Protein 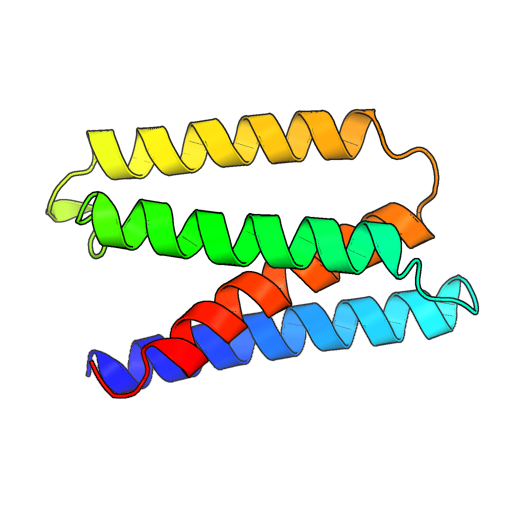AF-A0AAV3SQT5-F1 (afdb_monomer_lite)

Structure (mmCIF, N/CA/C/O backbone):
data_AF-A0AAV3SQT5-F1
#
_entry.id   AF-A0AAV3SQT5-F1
#
loop_
_atom_site.group_PDB
_atom_site.id
_atom_site.type_symbol
_atom_site.label_atom_id
_atom_site.label_alt_id
_atom_site.label_comp_id
_atom_site.label_asym_id
_atom_site.label_entity_id
_atom_site.label_seq_id
_atom_site.pdbx_PDB_ins_code
_atom_site.Cartn_x
_atom_site.Cartn_y
_atom_site.Cartn_z
_atom_site.occupancy
_atom_site.B_iso_or_equiv
_atom_site.auth_seq_id
_atom_site.auth_comp_id
_atom_site.auth_asym_id
_atom_site.auth_atom_id
_atom_site.pdbx_PDB_model_num
ATOM 1 N N . MET A 1 1 ? 22.859 -8.867 -5.652 1.00 47.56 1 MET A N 1
ATOM 2 C CA . MET A 1 1 ? 22.404 -7.619 -4.983 1.00 47.56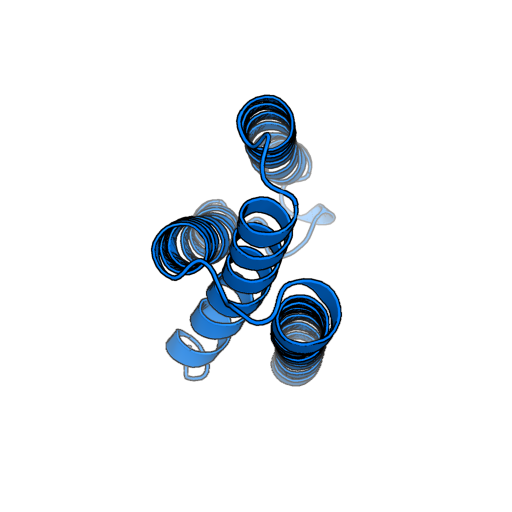 1 MET A CA 1
ATOM 3 C C . MET A 1 1 ? 20.924 -7.316 -5.189 1.00 47.56 1 MET A C 1
ATOM 5 O O . MET A 1 1 ? 20.259 -7.054 -4.199 1.00 47.56 1 MET A O 1
ATOM 9 N N . ALA A 1 2 ? 20.382 -7.363 -6.416 1.00 59.06 2 ALA A N 1
ATOM 10 C CA . ALA A 1 2 ? 18.969 -7.035 -6.659 1.00 59.06 2 ALA A CA 1
ATOM 11 C C . ALA A 1 2 ? 17.989 -7.877 -5.814 1.00 59.06 2 ALA A C 1
ATOM 13 O O . ALA A 1 2 ? 17.094 -7.306 -5.203 1.00 59.06 2 ALA A O 1
ATOM 14 N N . ASN A 1 3 ? 18.211 -9.191 -5.687 1.00 64.75 3 ASN A N 1
ATOM 15 C CA . ASN A 1 3 ? 17.346 -10.064 -4.879 1.00 64.75 3 ASN A CA 1
ATOM 16 C C . ASN A 1 3 ? 17.433 -9.793 -3.371 1.00 64.75 3 ASN A C 1
ATOM 18 O O . ASN A 1 3 ? 16.408 -9.805 -2.703 1.00 64.75 3 ASN A O 1
ATOM 22 N N . ALA A 1 4 ? 18.615 -9.459 -2.842 1.00 61.22 4 ALA A N 1
ATOM 23 C CA . ALA A 1 4 ? 18.771 -9.112 -1.427 1.00 61.22 4 ALA A CA 1
ATOM 24 C C . ALA A 1 4 ? 18.034 -7.807 -1.074 1.00 61.22 4 ALA A C 1
ATOM 26 O O . ALA A 1 4 ? 17.322 -7.748 -0.080 1.00 61.22 4 ALA A O 1
ATOM 27 N N . VAL A 1 5 ? 18.125 -6.779 -1.927 1.00 66.38 5 VAL A N 1
ATOM 28 C CA . VAL A 1 5 ? 17.407 -5.506 -1.725 1.00 66.38 5 VAL A CA 1
ATOM 29 C C . VAL A 1 5 ? 15.889 -5.691 -1.849 1.00 66.38 5 VAL A C 1
ATOM 31 O O . VAL A 1 5 ? 15.134 -5.096 -1.083 1.00 66.38 5 VAL A O 1
ATOM 34 N N . ARG A 1 6 ? 15.430 -6.547 -2.774 1.00 67.44 6 ARG A N 1
ATOM 35 C CA . ARG A 1 6 ? 14.011 -6.926 -2.894 1.00 67.44 6 ARG A CA 1
ATOM 36 C C . ARG A 1 6 ? 13.512 -7.659 -1.648 1.00 67.44 6 ARG A C 1
ATOM 38 O O . ARG A 1 6 ? 12.449 -7.317 -1.145 1.00 67.44 6 ARG A O 1
ATOM 45 N N . ALA A 1 7 ? 14.296 -8.604 -1.129 1.00 71.31 7 ALA A N 1
ATOM 46 C CA . ALA A 1 7 ? 13.966 -9.359 0.076 1.00 71.31 7 ALA A CA 1
ATOM 47 C C . ALA A 1 7 ? 13.880 -8.460 1.319 1.00 71.31 7 ALA A C 1
ATOM 49 O O . ALA A 1 7 ? 12.922 -8.562 2.078 1.00 71.31 7 ALA A O 1
ATOM 50 N N . VAL A 1 8 ? 14.821 -7.523 1.486 1.00 75.19 8 VAL A N 1
ATOM 51 C CA . VAL A 1 8 ? 14.769 -6.526 2.569 1.00 75.19 8 VAL A CA 1
ATOM 52 C C . VAL A 1 8 ? 13.537 -5.631 2.426 1.00 75.19 8 VAL A C 1
ATOM 54 O O . VAL A 1 8 ? 12.822 -5.423 3.400 1.00 75.19 8 VAL A O 1
ATOM 57 N N . GLY A 1 9 ? 13.237 -5.152 1.213 1.00 70.75 9 GLY A N 1
ATOM 58 C CA . GLY A 1 9 ? 12.041 -4.346 0.956 1.00 70.75 9 GLY A CA 1
ATOM 59 C C . GLY A 1 9 ? 10.736 -5.085 1.271 1.00 70.75 9 GLY A C 1
ATOM 60 O O . GLY A 1 9 ? 9.867 -4.522 1.928 1.00 70.75 9 GLY A O 1
ATOM 61 N N . ALA A 1 10 ? 10.624 -6.354 0.863 1.00 73.19 10 ALA A N 1
ATOM 62 C CA . ALA A 1 10 ? 9.492 -7.216 1.210 1.00 73.19 10 ALA A CA 1
ATOM 63 C C . ALA A 1 10 ? 9.373 -7.412 2.727 1.00 73.19 10 ALA A C 1
ATOM 65 O O . ALA A 1 10 ? 8.280 -7.326 3.277 1.00 73.19 10 ALA A O 1
ATOM 66 N N . GLY A 1 11 ? 10.502 -7.643 3.403 1.00 71.94 11 GLY A N 1
ATOM 67 C CA . GLY A 1 11 ? 10.554 -7.814 4.851 1.00 71.94 11 GLY A CA 1
ATOM 68 C C . GLY A 1 11 ? 10.058 -6.581 5.604 1.00 71.94 11 GLY A C 1
ATOM 69 O O . GLY A 1 11 ? 9.228 -6.714 6.496 1.00 71.94 11 GLY A O 1
ATOM 70 N N . VAL A 1 12 ? 10.501 -5.382 5.211 1.00 77.44 12 VAL A N 1
ATOM 71 C CA . VAL A 1 12 ? 10.060 -4.115 5.824 1.00 77.44 12 VAL A CA 1
ATOM 72 C C . VAL A 1 12 ? 8.553 -3.912 5.663 1.00 77.44 12 VAL A C 1
ATOM 74 O O . VAL A 1 12 ? 7.879 -3.529 6.614 1.00 77.44 12 VAL A O 1
ATOM 77 N N . GLU A 1 13 ? 8.004 -4.202 4.487 1.00 78.69 13 GLU A N 1
ATOM 78 C CA . GLU A 1 13 ? 6.566 -4.069 4.240 1.00 78.69 13 GLU A CA 1
ATOM 79 C C . GLU A 1 13 ? 5.740 -5.127 4.975 1.00 78.69 13 GLU A C 1
ATOM 81 O O . GLU A 1 13 ? 4.689 -4.801 5.523 1.00 78.69 13 GLU A O 1
ATOM 86 N N . CYS A 1 14 ? 6.225 -6.369 5.063 1.00 75.12 14 CYS A N 1
ATOM 87 C CA . CYS A 1 14 ? 5.608 -7.398 5.898 1.00 75.12 14 CYS A CA 1
ATOM 88 C C . CYS A 1 14 ? 5.588 -6.978 7.369 1.00 75.12 14 CYS A C 1
ATOM 90 O O . CYS A 1 14 ? 4.544 -7.054 8.009 1.00 75.12 14 CYS A O 1
ATOM 92 N N . LEU A 1 15 ? 6.718 -6.505 7.904 1.00 76.88 15 LEU A N 1
ATOM 93 C CA . LEU A 1 15 ? 6.817 -6.057 9.293 1.00 76.88 15 LEU A CA 1
ATOM 94 C C . LEU A 1 15 ? 5.915 -4.848 9.562 1.00 76.88 15 LEU A C 1
ATOM 96 O O . LEU A 1 15 ? 5.228 -4.823 10.580 1.00 76.88 15 LEU A O 1
ATOM 100 N N . GLY A 1 16 ? 5.859 -3.887 8.635 1.00 76.75 16 GLY A N 1
ATOM 101 C CA . GLY A 1 16 ? 4.944 -2.748 8.718 1.00 76.75 16 GLY A CA 1
ATOM 102 C C . GLY A 1 16 ? 3.475 -3.178 8.707 1.00 76.75 16 GLY A C 1
ATOM 103 O O . GLY A 1 16 ? 2.697 -2.740 9.551 1.00 76.75 16 GLY A O 1
ATOM 104 N N . GLY A 1 17 ? 3.102 -4.089 7.804 1.00 72.81 17 GLY A N 1
ATOM 105 C CA . GLY A 1 17 ? 1.743 -4.623 7.713 1.00 72.81 17 GLY A CA 1
ATOM 106 C C . GLY A 1 17 ? 1.321 -5.420 8.948 1.00 72.81 17 GLY A C 1
ATOM 107 O O . GLY A 1 17 ? 0.251 -5.185 9.504 1.00 72.81 17 GLY A O 1
ATOM 108 N N . ILE A 1 18 ? 2.184 -6.318 9.429 1.00 80.06 18 ILE A N 1
ATOM 109 C CA . ILE A 1 18 ? 1.952 -7.107 10.649 1.00 80.06 18 ILE A CA 1
ATOM 110 C C . ILE A 1 18 ? 1.872 -6.194 11.876 1.00 80.06 18 ILE A C 1
ATOM 112 O O . ILE A 1 18 ? 0.983 -6.369 12.707 1.00 80.06 18 ILE A O 1
ATOM 116 N N . GLY A 1 19 ? 2.754 -5.197 11.978 1.00 78.12 19 GLY A N 1
ATOM 117 C CA . GLY A 1 19 ? 2.733 -4.217 13.063 1.00 78.12 19 GLY A CA 1
ATOM 118 C C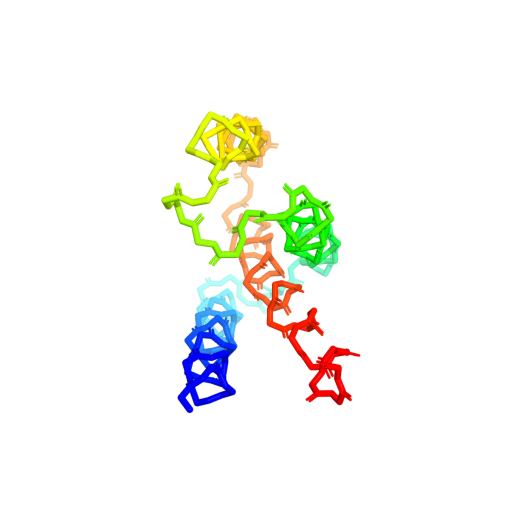 . GLY A 1 19 ? 1.419 -3.438 13.116 1.00 78.12 19 GLY A C 1
ATOM 119 O O . GLY A 1 19 ? 0.844 -3.280 14.189 1.00 78.12 19 GLY A O 1
ATOM 120 N N . LEU A 1 20 ? 0.890 -3.021 11.963 1.00 72.88 20 LEU A N 1
ATOM 121 C CA . LEU A 1 20 ? -0.403 -2.336 11.879 1.00 72.88 20 LEU A CA 1
ATOM 122 C C . LEU A 1 20 ? -1.586 -3.252 12.224 1.00 72.88 20 LEU A C 1
ATOM 124 O O . LEU A 1 20 ? -2.519 -2.801 12.885 1.00 72.88 20 LEU A O 1
ATOM 128 N N . LEU A 1 21 ? -1.543 -4.533 11.842 1.00 74.25 21 LEU A N 1
ATOM 129 C CA . LEU A 1 21 ? -2.544 -5.522 12.262 1.00 74.25 21 LEU A CA 1
ATOM 130 C C . LEU A 1 21 ? -2.525 -5.745 13.777 1.00 74.25 21 LEU A C 1
ATOM 132 O O . LEU A 1 21 ? -3.582 -5.780 14.408 1.00 74.25 21 LEU A O 1
ATOM 136 N N . ALA A 1 22 ? -1.332 -5.876 14.359 1.00 76.75 22 ALA A N 1
ATOM 137 C CA . ALA A 1 22 ? -1.154 -6.020 15.799 1.00 76.75 22 ALA A CA 1
ATOM 138 C C . ALA A 1 22 ? -1.652 -4.774 16.544 1.00 76.75 22 ALA A C 1
ATOM 140 O O . ALA A 1 22 ? -2.377 -4.901 17.527 1.00 76.75 22 ALA A O 1
ATOM 141 N N . LEU A 1 23 ? -1.339 -3.579 16.033 1.00 73.12 23 LEU A N 1
ATOM 142 C CA . LEU A 1 23 ? -1.817 -2.314 16.586 1.00 73.12 23 LEU A CA 1
ATOM 143 C C . LEU A 1 23 ? -3.342 -2.185 16.486 1.00 73.12 23 LEU A C 1
ATOM 145 O O . LEU A 1 23 ? -3.976 -1.808 17.462 1.00 73.12 23 LEU A O 1
ATOM 149 N N . SER A 1 24 ? -3.940 -2.538 15.344 1.00 72.94 24 SER A N 1
ATOM 150 C CA . SER A 1 24 ? -5.399 -2.529 15.162 1.00 72.94 24 SER A CA 1
ATOM 151 C C . SER A 1 24 ? -6.084 -3.487 16.138 1.00 72.94 24 SER A C 1
ATOM 153 O O . SER A 1 24 ? -7.047 -3.110 16.791 1.00 72.94 24 SER A O 1
ATOM 155 N N . ARG A 1 25 ? -5.552 -4.702 16.329 1.00 74.38 25 ARG A N 1
ATOM 156 C CA . ARG A 1 25 ? -6.070 -5.634 17.346 1.00 74.38 25 ARG A CA 1
ATOM 157 C C . ARG A 1 25 ? -5.918 -5.102 18.770 1.00 74.38 25 ARG A C 1
ATOM 159 O O . ARG A 1 25 ? -6.823 -5.299 19.571 1.00 74.38 25 ARG A O 1
ATOM 166 N N . ALA A 1 26 ? -4.790 -4.470 19.086 1.00 79.50 26 ALA A N 1
ATOM 167 C CA . ALA A 1 26 ? -4.501 -3.977 20.429 1.00 79.50 26 ALA A CA 1
ATOM 168 C C . ALA A 1 26 ? -5.322 -2.734 20.802 1.00 79.50 26 ALA A C 1
ATOM 170 O O . ALA A 1 26 ? -5.710 -2.593 21.957 1.00 79.50 26 ALA A O 1
ATOM 171 N N . VAL A 1 27 ? -5.569 -1.839 19.842 1.00 81.00 27 VAL A N 1
ATOM 172 C CA . VAL A 1 27 ? -6.247 -0.553 20.071 1.00 81.00 27 VAL A CA 1
ATOM 173 C C . VAL A 1 27 ? -7.751 -0.643 19.808 1.00 81.00 27 VAL A C 1
ATOM 175 O O . VAL A 1 27 ? -8.522 -0.057 20.559 1.00 81.00 27 VAL A O 1
ATOM 178 N N . ASP A 1 28 ? -8.173 -1.395 18.788 1.00 75.38 28 ASP A N 1
ATOM 179 C CA . ASP A 1 28 ? -9.570 -1.415 18.321 1.00 75.38 28 ASP A CA 1
ATOM 180 C C . ASP A 1 28 ? -10.304 -2.727 18.608 1.00 75.38 28 ASP A C 1
ATOM 182 O O . ASP A 1 28 ? -11.498 -2.835 18.350 1.00 75.38 28 ASP A O 1
ATOM 186 N N . GLY A 1 29 ? -9.603 -3.762 19.080 1.00 75.69 29 GLY A N 1
ATOM 187 C CA . GLY A 1 29 ? -10.175 -5.086 19.353 1.00 75.69 29 GLY A CA 1
ATOM 188 C C . GLY A 1 29 ? -10.503 -5.921 18.107 1.00 75.69 29 GLY A C 1
ATOM 189 O O . GLY A 1 29 ? -10.615 -7.144 18.198 1.00 75.69 29 GLY A O 1
ATOM 190 N N . GLU A 1 30 ? -10.580 -5.313 16.923 1.00 74.94 30 GLU A N 1
ATOM 191 C CA . GLU A 1 30 ? -10.901 -5.986 15.665 1.00 74.94 30 GLU A CA 1
ATOM 192 C C . GLU A 1 30 ? -10.077 -5.463 14.478 1.00 74.94 30 GLU A C 1
ATOM 194 O O . GLU A 1 30 ? -9.437 -4.417 14.535 1.00 74.94 30 GLU A O 1
ATOM 199 N N . VAL A 1 31 ? -10.066 -6.232 13.384 1.00 75.19 31 VAL A N 1
ATOM 200 C CA . VAL A 1 31 ? -9.448 -5.835 12.109 1.00 75.19 31 VAL A CA 1
ATOM 201 C C . VAL A 1 31 ? -10.546 -5.774 11.061 1.00 75.19 31 VAL A C 1
ATOM 203 O O . VAL A 1 31 ? -11.206 -6.779 10.789 1.00 75.19 31 VAL A O 1
ATOM 206 N N . ARG A 1 32 ? -10.717 -4.614 10.426 1.00 81.50 32 ARG A N 1
ATOM 207 C CA . ARG A 1 32 ? -11.687 -4.427 9.341 1.00 81.50 32 ARG A CA 1
ATOM 208 C C . ARG A 1 32 ? -11.214 -5.147 8.075 1.00 81.50 32 ARG A C 1
ATOM 210 O O . ARG A 1 32 ? -10.473 -4.593 7.264 1.00 81.50 32 ARG A O 1
ATOM 217 N N . ALA A 1 33 ? -11.658 -6.392 7.899 1.00 78.38 33 ALA A N 1
ATOM 218 C CA . ALA A 1 33 ? -11.226 -7.268 6.806 1.00 78.38 33 ALA A CA 1
ATOM 219 C C . ALA A 1 33 ? -11.466 -6.676 5.403 1.00 78.38 33 ALA A C 1
ATOM 221 O O . ALA A 1 33 ? -10.633 -6.852 4.517 1.00 78.38 33 ALA A O 1
ATOM 222 N N . GLY A 1 34 ? -12.562 -5.933 5.206 1.00 81.94 34 GLY A N 1
ATOM 223 C CA . GLY A 1 34 ? -12.843 -5.255 3.935 1.00 81.94 34 GLY A CA 1
ATOM 224 C C . GLY A 1 34 ? -11.794 -4.194 3.593 1.00 81.94 34 GLY A C 1
ATOM 225 O O . GLY A 1 34 ? -11.203 -4.2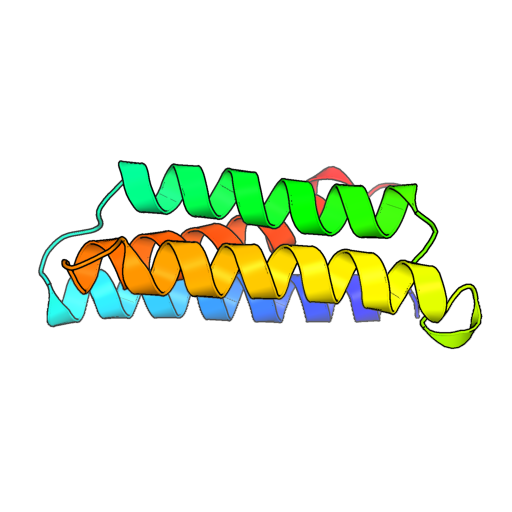34 2.516 1.00 81.94 34 GLY A O 1
ATOM 226 N N . ALA A 1 35 ? -11.494 -3.297 4.536 1.00 83.62 35 ALA A N 1
ATOM 227 C CA . ALA A 1 35 ? -10.469 -2.269 4.356 1.00 83.62 35 ALA A CA 1
ATOM 228 C C . ALA A 1 35 ? -9.079 -2.888 4.135 1.00 83.62 35 ALA A C 1
ATOM 230 O O . ALA A 1 35 ? -8.342 -2.459 3.248 1.00 83.62 35 ALA A O 1
ATOM 231 N N . LEU A 1 36 ? -8.761 -3.960 4.871 1.00 82.69 36 LEU A N 1
ATOM 232 C CA . LEU A 1 36 ? -7.543 -4.749 4.688 1.00 82.69 36 LEU A CA 1
ATOM 233 C C . LEU A 1 36 ? -7.421 -5.322 3.269 1.00 82.69 36 LEU A C 1
ATOM 235 O O . LEU A 1 36 ? -6.373 -5.185 2.641 1.00 82.69 36 LEU A O 1
ATOM 239 N N . ALA A 1 37 ? -8.482 -5.941 2.749 1.00 82.62 37 ALA A N 1
ATOM 240 C CA . ALA A 1 37 ? -8.486 -6.531 1.412 1.00 82.62 37 ALA A CA 1
ATOM 241 C C . ALA A 1 37 ? -8.317 -5.471 0.311 1.00 82.62 37 ALA A C 1
ATOM 243 O O . ALA A 1 37 ? -7.526 -5.661 -0.616 1.00 82.62 37 ALA A O 1
ATOM 244 N N . VAL A 1 38 ? -9.003 -4.330 0.436 1.00 89.25 38 VAL A N 1
ATOM 245 C CA . VAL A 1 38 ? -8.869 -3.201 -0.501 1.00 89.25 38 VAL A CA 1
ATOM 246 C C . VAL A 1 38 ? -7.454 -2.623 -0.455 1.00 89.25 38 VAL A C 1
ATOM 248 O O . VAL A 1 38 ? -6.846 -2.390 -1.503 1.00 89.25 38 VAL A O 1
ATOM 251 N N . GLY A 1 39 ? -6.891 -2.455 0.745 1.00 88.25 39 GLY A N 1
ATOM 252 C CA . GLY A 1 39 ? -5.496 -2.066 0.931 1.00 88.25 39 GLY A CA 1
ATOM 253 C C . GLY A 1 39 ? -4.548 -3.032 0.225 1.00 88.25 39 GLY A C 1
ATOM 254 O O . GLY A 1 39 ? -3.713 -2.605 -0.570 1.00 88.25 39 GLY A O 1
ATOM 255 N N . PHE A 1 40 ? -4.725 -4.339 0.436 1.00 88.62 40 PHE A N 1
ATOM 256 C CA . PHE A 1 40 ? -3.914 -5.384 -0.193 1.00 88.62 40 PHE A CA 1
ATOM 257 C C . PHE A 1 40 ? -3.943 -5.316 -1.718 1.00 88.62 40 PHE A C 1
ATOM 259 O O . PHE A 1 40 ? -2.888 -5.252 -2.353 1.00 88.62 40 PHE A O 1
ATOM 266 N N . ALA A 1 41 ? -5.133 -5.259 -2.317 1.00 89.06 41 ALA A N 1
ATOM 267 C CA . ALA A 1 41 ? -5.265 -5.122 -3.764 1.00 89.06 41 ALA A CA 1
ATOM 268 C C . ALA A 1 41 ? -4.556 -3.853 -4.274 1.00 89.06 41 ALA A C 1
ATOM 270 O O . ALA A 1 41 ? -3.790 -3.904 -5.237 1.00 89.06 41 ALA A O 1
ATOM 271 N N . THR A 1 42 ? -4.734 -2.729 -3.576 1.00 91.12 42 THR A N 1
ATOM 272 C CA . THR A 1 42 ? -4.122 -1.437 -3.928 1.00 91.12 42 THR A CA 1
ATOM 273 C C . THR A 1 42 ? -2.592 -1.491 -3.873 1.00 91.12 42 THR A C 1
ATOM 275 O O . THR A 1 42 ? -1.916 -1.036 -4.802 1.00 91.12 42 THR A O 1
ATOM 278 N N . GLY A 1 43 ? -2.032 -2.084 -2.815 1.00 87.94 43 GLY A N 1
ATOM 279 C CA . GLY A 1 43 ? -0.590 -2.257 -2.634 1.00 87.94 43 GLY A CA 1
ATOM 280 C C . GLY A 1 43 ? 0.036 -3.194 -3.667 1.00 87.94 43 GLY A C 1
ATOM 281 O O . GLY A 1 43 ? 1.111 -2.909 -4.199 1.00 87.94 43 GLY A O 1
ATOM 282 N N . TYR A 1 44 ? -0.658 -4.276 -4.023 1.00 86.81 44 TYR A N 1
ATOM 283 C CA . TYR A 1 44 ? -0.217 -5.179 -5.085 1.00 86.81 44 TYR A CA 1
ATOM 284 C C . TYR A 1 44 ? -0.209 -4.466 -6.448 1.00 86.81 44 TYR A C 1
ATOM 286 O O . TYR A 1 44 ? 0.797 -4.480 -7.165 1.00 86.81 44 TYR A O 1
ATOM 294 N N . CYS A 1 45 ? -1.298 -3.760 -6.775 1.00 88.62 45 CYS A N 1
ATOM 295 C CA . CYS A 1 45 ? -1.436 -2.985 -8.009 1.00 88.62 45 CYS A CA 1
ATOM 296 C C . CYS A 1 45 ? -0.402 -1.858 -8.118 1.00 88.62 45 CYS A C 1
ATOM 298 O O . CYS A 1 45 ? 0.148 -1.651 -9.198 1.00 88.62 45 CYS A O 1
ATOM 300 N N . TYR A 1 46 ? -0.071 -1.175 -7.014 1.00 87.56 46 TYR A N 1
ATOM 301 C CA . TYR A 1 46 ? 1.007 -0.177 -6.974 1.00 87.56 46 TYR A CA 1
ATOM 302 C C . TYR A 1 46 ? 2.312 -0.736 -7.523 1.00 87.56 46 TYR A C 1
ATOM 304 O O . TYR A 1 46 ? 2.973 -0.155 -8.391 1.00 87.56 46 TYR A O 1
ATOM 312 N N . ARG A 1 47 ? 2.691 -1.895 -6.992 1.00 86.31 47 ARG A N 1
ATOM 313 C CA . ARG A 1 47 ? 3.978 -2.499 -7.278 1.00 86.31 47 ARG A CA 1
ATOM 314 C C . ARG A 1 47 ? 4.015 -3.103 -8.669 1.00 86.31 47 ARG A C 1
ATOM 316 O O . ARG A 1 47 ? 5.024 -2.961 -9.366 1.00 8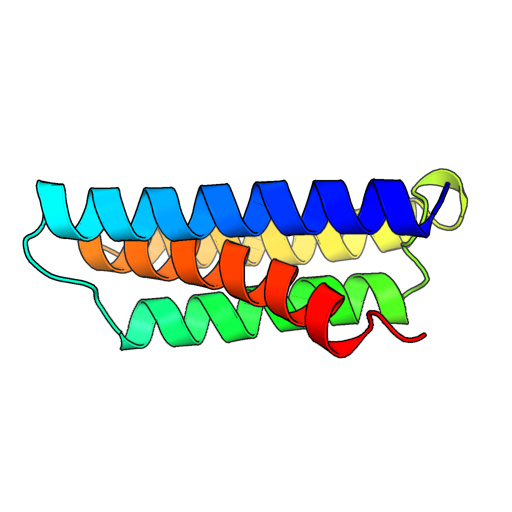6.31 47 ARG A O 1
ATOM 323 N N . HIS A 1 48 ? 2.893 -3.675 -9.096 1.00 86.31 48 HIS A N 1
ATOM 324 C CA . HIS A 1 48 ? 2.681 -4.091 -10.471 1.00 86.31 48 HIS A CA 1
ATOM 325 C C . HIS A 1 48 ? 2.833 -2.916 -11.445 1.00 86.31 48 HIS A C 1
ATOM 327 O O . HIS A 1 48 ? 3.659 -2.993 -12.353 1.00 86.31 48 HIS A O 1
ATOM 333 N N . ALA A 1 49 ? 2.139 -1.797 -11.215 1.00 86.12 49 ALA A N 1
ATOM 334 C CA . ALA A 1 49 ? 2.213 -0.605 -12.058 1.00 86.12 49 ALA A CA 1
ATOM 335 C C . ALA A 1 49 ? 3.642 -0.047 -12.142 1.00 86.12 49 ALA A C 1
ATOM 337 O O . ALA A 1 49 ? 4.137 0.253 -13.231 1.00 86.12 49 ALA A O 1
ATOM 338 N N . ARG A 1 50 ? 4.363 0.018 -11.013 1.00 84.62 50 ARG A N 1
ATOM 339 C CA . ARG A 1 50 ? 5.776 0.428 -11.004 1.00 84.62 50 ARG A CA 1
ATOM 340 C C . ARG A 1 50 ? 6.666 -0.501 -11.819 1.00 84.62 50 ARG A C 1
ATOM 342 O O . ARG A 1 50 ? 7.573 -0.027 -12.502 1.00 84.62 50 ARG A O 1
ATOM 349 N N . ALA A 1 51 ? 6.449 -1.809 -11.743 1.00 83.38 51 ALA A N 1
ATOM 350 C CA . ALA A 1 51 ? 7.239 -2.762 -12.508 1.00 83.38 51 ALA A CA 1
ATOM 351 C C . ALA A 1 51 ? 6.908 -2.718 -14.008 1.00 83.38 51 ALA A C 1
ATOM 353 O O . ALA A 1 51 ? 7.838 -2.704 -14.815 1.00 83.38 51 ALA A O 1
ATOM 354 N N . ALA A 1 52 ? 5.621 -2.643 -14.363 1.00 83.06 52 ALA A N 1
ATOM 355 C CA . ALA A 1 52 ? 5.132 -2.541 -15.738 1.00 83.06 52 ALA A CA 1
ATOM 356 C C . ALA A 1 52 ? 5.627 -1.260 -16.428 1.00 83.06 52 ALA A C 1
ATOM 358 O O . ALA A 1 52 ? 6.065 -1.297 -17.574 1.00 83.06 52 ALA A O 1
ATOM 359 N N . ALA A 1 53 ? 5.675 -0.141 -15.702 1.00 81.50 53 ALA A N 1
ATOM 360 C CA . ALA A 1 53 ? 6.212 1.124 -16.203 1.00 81.50 53 ALA A CA 1
ATOM 361 C C . ALA A 1 53 ? 7.755 1.164 -16.300 1.00 81.50 53 ALA A C 1
ATOM 363 O O . ALA A 1 53 ? 8.326 2.182 -16.701 1.00 81.50 53 ALA A O 1
ATOM 364 N N . GLY A 1 54 ? 8.454 0.089 -15.910 1.00 75.88 54 GLY A N 1
ATOM 365 C CA . GLY A 1 54 ? 9.918 0.042 -15.878 1.00 75.88 54 GLY A CA 1
ATOM 366 C C . GLY A 1 54 ? 10.545 0.885 -14.759 1.00 75.88 54 GLY A C 1
ATOM 367 O O . GLY A 1 54 ? 11.760 1.078 -14.737 1.00 75.88 54 GLY A O 1
ATOM 368 N N . CYS A 1 55 ? 9.755 1.340 -13.780 1.00 73.38 55 CYS A N 1
ATOM 369 C CA . CYS A 1 55 ? 10.155 2.220 -12.673 1.00 73.38 55 CYS A CA 1
ATOM 370 C C . CYS A 1 55 ? 10.936 1.487 -11.562 1.00 73.38 55 CYS A C 1
ATOM 372 O O . CYS A 1 55 ? 10.770 1.764 -10.367 1.00 73.38 55 CYS A O 1
ATOM 374 N N . ARG A 1 56 ? 11.801 0.534 -11.945 1.00 67.25 56 ARG A N 1
ATOM 375 C CA . ARG A 1 56 ? 12.663 -0.224 -11.020 1.00 67.25 56 ARG A CA 1
ATOM 376 C C . ARG A 1 56 ? 13.777 0.648 -10.437 1.00 67.25 56 ARG A C 1
ATOM 378 O O . ARG A 1 56 ? 14.233 0.398 -9.327 1.00 67.25 56 ARG A O 1
ATOM 385 N N . ARG A 1 57 ? 14.225 1.665 -11.184 1.00 63.25 57 ARG A N 1
ATOM 386 C CA . ARG A 1 57 ? 15.222 2.659 -10.759 1.00 63.25 57 ARG A CA 1
ATOM 387 C C . ARG A 1 57 ? 14.749 4.049 -11.155 1.00 63.25 57 ARG A C 1
ATOM 389 O O . ARG A 1 57 ? 14.418 4.270 -12.314 1.00 63.25 57 ARG A O 1
ATOM 396 N N . PHE A 1 58 ? 14.817 4.990 -10.217 1.00 59.94 58 PHE A N 1
ATOM 397 C CA . PHE A 1 58 ? 14.421 6.384 -10.444 1.00 59.94 58 PHE A CA 1
ATOM 398 C C . PHE A 1 58 ? 15.172 7.019 -11.632 1.00 59.94 58 PHE A C 1
ATOM 400 O O . PHE A 1 58 ? 14.588 7.749 -12.423 1.00 59.94 58 PHE A O 1
ATOM 407 N N . ARG A 1 59 ? 16.451 6.655 -11.821 1.00 59.50 59 ARG A N 1
ATOM 408 C CA . ARG A 1 59 ? 17.299 7.126 -12.933 1.00 59.50 59 ARG A CA 1
ATOM 409 C C . ARG A 1 59 ? 16.898 6.618 -14.325 1.00 59.50 59 ARG A C 1
ATOM 411 O O . ARG A 1 59 ? 17.282 7.243 -15.299 1.00 59.50 59 ARG A O 1
ATOM 418 N N . GLY A 1 60 ? 16.158 5.512 -14.440 1.00 62.34 60 GLY A N 1
ATOM 419 C CA . GLY A 1 60 ? 15.777 4.938 -15.742 1.00 62.34 60 GLY A CA 1
ATOM 420 C C . GLY A 1 60 ? 14.514 5.553 -16.357 1.00 62.34 60 GLY A C 1
ATOM 421 O O . GLY A 1 60 ? 14.197 5.278 -17.508 1.00 62.34 60 GLY A O 1
ATOM 422 N N . GLY A 1 61 ? 13.782 6.367 -15.591 1.00 66.75 61 GLY A N 1
ATOM 423 C CA . GLY A 1 61 ? 12.504 6.950 -15.996 1.00 66.75 61 GLY A CA 1
ATOM 424 C C . GLY A 1 61 ? 11.889 7.782 -14.868 1.00 66.75 61 GLY A C 1
ATOM 425 O O . GLY A 1 61 ? 10.882 7.360 -14.287 1.00 66.75 61 GLY A O 1
ATOM 426 N N . PRO A 1 62 ? 12.489 8.934 -14.515 1.00 75.06 62 PRO A N 1
ATOM 427 C CA . PRO A 1 62 ? 12.091 9.719 -13.347 1.00 75.06 62 PRO A CA 1
ATOM 428 C C . PRO A 1 62 ? 10.665 10.260 -13.478 1.00 75.06 62 PRO A C 1
ATOM 430 O O . PRO A 1 62 ? 9.896 10.154 -12.530 1.00 75.06 62 PRO A O 1
ATOM 433 N N . GLY A 1 63 ? 10.268 10.728 -14.668 1.00 79.94 63 GLY A N 1
ATOM 434 C CA . GLY A 1 63 ? 8.908 11.220 -14.919 1.00 79.94 63 GLY A CA 1
ATOM 435 C C . GLY A 1 63 ? 7.828 10.154 -14.711 1.00 79.94 63 GLY A C 1
ATOM 436 O O . GLY A 1 63 ? 6.831 10.408 -14.044 1.00 79.94 63 GLY A O 1
ATOM 437 N N . ARG A 1 64 ? 8.048 8.922 -15.195 1.00 80.44 64 ARG A N 1
ATOM 438 C CA . ARG A 1 64 ? 7.109 7.801 -14.988 1.00 80.44 64 ARG A CA 1
ATOM 439 C C . ARG A 1 64 ? 7.065 7.354 -13.529 1.00 80.44 64 ARG A C 1
ATOM 441 O O . ARG A 1 64 ? 5.997 7.046 -13.014 1.00 80.44 64 ARG A O 1
ATOM 448 N N . SER A 1 65 ? 8.217 7.340 -12.857 1.00 80.69 65 SER A N 1
ATOM 449 C CA . SER A 1 65 ? 8.297 6.997 -11.433 1.00 80.69 65 SER A CA 1
ATOM 450 C C . SER A 1 65 ? 7.538 8.018 -10.583 1.00 80.69 65 SER A C 1
ATOM 452 O O . SER A 1 65 ? 6.757 7.628 -9.716 1.00 80.69 65 SER A O 1
ATOM 454 N N . LEU A 1 66 ? 7.724 9.310 -10.873 1.00 84.81 66 LEU A N 1
ATOM 455 C CA . LEU A 1 66 ? 6.992 10.407 -10.244 1.00 84.81 66 LEU A CA 1
ATOM 456 C C . LEU A 1 66 ? 5.495 10.312 -10.522 1.00 84.81 66 LEU A C 1
ATOM 458 O O . LEU A 1 66 ? 4.726 10.372 -9.575 1.00 84.81 66 LEU A O 1
ATOM 462 N N . GLY A 1 67 ? 5.088 10.086 -11.774 1.00 86.94 67 GLY A N 1
ATOM 463 C CA . GLY A 1 67 ? 3.680 9.931 -12.144 1.00 86.94 67 GLY A CA 1
ATOM 464 C C . GLY A 1 67 ? 2.984 8.835 -11.340 1.00 86.94 67 GLY A C 1
ATOM 465 O O . GLY A 1 67 ? 2.015 9.115 -10.647 1.00 86.94 67 GLY A O 1
ATOM 466 N N . VAL A 1 68 ? 3.537 7.615 -11.335 1.00 86.75 68 VAL A N 1
ATOM 467 C CA . VAL A 1 68 ? 2.964 6.494 -10.563 1.00 86.75 68 VAL A CA 1
ATOM 468 C C . VAL A 1 68 ? 2.920 6.808 -9.066 1.00 86.75 68 VAL A C 1
ATOM 470 O O . VAL A 1 68 ? 1.940 6.486 -8.400 1.00 86.75 68 VAL A O 1
ATOM 473 N N . THR A 1 69 ? 3.959 7.459 -8.534 1.00 86.81 69 THR A N 1
ATOM 474 C CA . THR A 1 69 ? 3.998 7.843 -7.116 1.00 86.81 69 THR A CA 1
ATOM 475 C C . THR A 1 69 ? 2.910 8.865 -6.802 1.00 86.81 69 THR A C 1
ATOM 477 O O . THR A 1 69 ? 2.143 8.658 -5.874 1.00 86.81 69 THR A O 1
ATOM 480 N N . LEU A 1 70 ? 2.788 9.927 -7.601 1.00 89.62 70 LEU A N 1
ATOM 481 C CA . LEU A 1 70 ? 1.805 10.991 -7.405 1.00 89.62 70 LEU A CA 1
ATOM 482 C C . LEU A 1 70 ? 0.372 10.478 -7.514 1.00 89.62 70 LEU A C 1
ATOM 484 O O . LEU A 1 70 ? -0.456 10.832 -6.677 1.00 89.62 70 LEU A O 1
ATOM 488 N N . THR A 1 71 ? 0.079 9.618 -8.494 1.00 92.00 71 THR A N 1
ATOM 489 C CA . THR A 1 71 ? -1.255 9.022 -8.626 1.00 92.00 71 THR A CA 1
ATOM 490 C C . THR A 1 71 ? -1.614 8.230 -7.371 1.00 92.00 71 THR A C 1
ATOM 492 O O . THR A 1 71 ? -2.729 8.342 -6.868 1.00 92.00 71 THR A O 1
ATOM 495 N N . TRP A 1 72 ? -0.673 7.453 -6.829 1.00 90.62 72 TRP A N 1
ATOM 496 C CA . TRP A 1 72 ? -0.940 6.631 -5.649 1.00 90.62 72 TRP A CA 1
ATOM 497 C C . TRP A 1 72 ? -0.957 7.445 -4.356 1.00 90.62 72 TRP A C 1
ATOM 499 O O . TRP A 1 72 ? -1.729 7.124 -3.458 1.00 90.62 72 TRP A O 1
ATOM 509 N N . THR A 1 73 ? -0.197 8.540 -4.277 1.00 88.31 73 THR A N 1
ATOM 510 C CA . THR A 1 73 ? -0.314 9.521 -3.191 1.00 88.31 73 THR A CA 1
ATOM 511 C C . THR A 1 73 ? -1.692 10.175 -3.193 1.00 88.31 73 THR A C 1
ATOM 513 O O . THR A 1 73 ? -2.325 10.250 -2.145 1.00 88.31 73 THR A O 1
ATOM 516 N N . ALA A 1 74 ? -2.191 10.611 -4.355 1.00 91.19 74 ALA A N 1
ATOM 517 C CA . ALA A 1 74 ? -3.525 11.200 -4.467 1.00 91.19 74 ALA A CA 1
ATOM 518 C C . ALA A 1 74 ? -4.619 10.207 -4.046 1.00 91.19 74 ALA A C 1
ATOM 520 O O . ALA A 1 74 ? -5.543 10.577 -3.326 1.00 91.19 74 ALA A O 1
ATOM 521 N N . LEU A 1 75 ? -4.473 8.936 -4.433 1.00 88.44 75 LEU A N 1
ATOM 522 C CA . LEU A 1 75 ? -5.367 7.863 -4.004 1.00 88.44 75 LEU A CA 1
ATOM 523 C C . LEU A 1 75 ? -5.294 7.645 -2.486 1.00 88.44 75 LEU A C 1
ATOM 525 O O . LEU A 1 75 ? -6.331 7.545 -1.843 1.00 88.44 75 LEU A O 1
ATOM 529 N N . GLY A 1 76 ? -4.095 7.656 -1.900 1.00 84.75 76 GLY A N 1
ATOM 530 C CA . GLY A 1 76 ? -3.908 7.589 -0.449 1.00 84.75 76 GLY A CA 1
ATOM 531 C C . GLY A 1 76 ? -4.595 8.736 0.296 1.00 84.75 76 GLY A C 1
ATOM 532 O O . GLY A 1 76 ? -5.288 8.486 1.273 1.00 84.75 76 GLY A O 1
ATOM 533 N N . VAL A 1 77 ? -4.482 9.973 -0.202 1.00 88.50 77 VAL A N 1
ATOM 534 C CA . VAL A 1 77 ? -5.175 11.145 0.367 1.00 88.50 77 VAL A CA 1
ATOM 535 C C . VAL A 1 77 ? -6.694 11.019 0.237 1.00 88.50 77 VAL A C 1
ATOM 537 O O . VAL A 1 77 ? -7.422 11.379 1.157 1.00 88.50 77 VAL A O 1
ATOM 540 N N . ALA A 1 78 ? -7.192 10.508 -0.890 1.00 89.50 78 ALA A N 1
ATOM 541 C CA . ALA A 1 78 ? -8.623 10.276 -1.067 1.00 89.50 78 ALA A CA 1
ATOM 542 C C . ALA A 1 78 ? -9.150 9.212 -0.088 1.00 89.50 78 ALA A C 1
ATOM 544 O O . ALA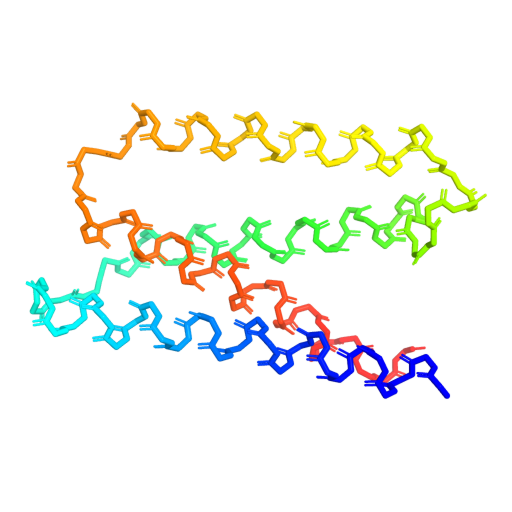 A 1 78 ? -10.224 9.385 0.485 1.00 89.50 78 ALA A O 1
ATOM 545 N N . VAL A 1 79 ? -8.382 8.143 0.144 1.00 86.25 79 VAL A N 1
ATOM 546 C CA . VAL A 1 79 ? -8.723 7.113 1.132 1.00 86.25 79 VAL A CA 1
ATOM 547 C C . VAL A 1 79 ? -8.697 7.683 2.551 1.00 86.25 79 VAL A C 1
ATOM 549 O O . VAL A 1 79 ? -9.674 7.523 3.270 1.00 86.25 79 VAL A O 1
ATOM 552 N N . ASP A 1 80 ? -7.646 8.413 2.926 1.00 85.00 80 ASP A N 1
ATOM 553 C CA . ASP A 1 80 ? -7.522 9.068 4.238 1.00 85.00 80 ASP A CA 1
ATOM 554 C C . ASP A 1 80 ? -8.715 9.987 4.546 1.00 85.00 80 ASP A C 1
ATOM 556 O O . ASP A 1 80 ? -9.256 9.960 5.643 1.00 85.00 80 ASP A O 1
ATOM 560 N N . ARG A 1 81 ? -9.211 10.723 3.543 1.00 88.69 81 ARG A N 1
ATOM 561 C CA . ARG A 1 81 ? -10.400 11.578 3.694 1.00 88.69 81 ARG A CA 1
ATOM 562 C C . ARG A 1 81 ? -11.745 10.857 3.653 1.00 88.69 81 ARG A C 1
ATOM 564 O O . ARG A 1 81 ? -12.757 11.504 3.893 1.00 88.69 81 ARG A O 1
ATOM 571 N N . SER A 1 82 ? -11.781 9.582 3.276 1.00 86.88 82 SER A N 1
ATOM 572 C CA . SER A 1 82 ? -13.029 8.809 3.161 1.00 86.88 82 SER A CA 1
ATOM 573 C C . SER A 1 82 ? -13.211 7.784 4.275 1.00 86.88 82 SER A C 1
ATOM 575 O O . SER A 1 82 ? -14.293 7.215 4.403 1.00 86.88 82 SER A O 1
ATOM 577 N N . ILE A 1 83 ? -12.170 7.531 5.069 1.00 86.75 83 ILE A N 1
ATOM 578 C CA . ILE A 1 83 ? -12.223 6.609 6.194 1.00 86.75 83 ILE A CA 1
ATOM 579 C C . ILE A 1 83 ? -12.334 7.405 7.494 1.00 86.75 83 ILE A C 1
ATOM 581 O O . ILE A 1 83 ? -11.348 7.940 7.988 1.00 86.75 83 ILE A O 1
ATOM 585 N N . ASP A 1 84 ? -13.527 7.397 8.084 1.00 87.44 84 ASP A N 1
ATOM 586 C CA . ASP A 1 84 ? -13.769 8.009 9.397 1.00 87.44 84 ASP A CA 1
ATOM 587 C C . ASP A 1 84 ? -13.427 7.064 10.569 1.00 87.44 84 ASP A C 1
ATOM 589 O O . ASP A 1 84 ? -13.248 7.511 11.700 1.00 87.44 84 ASP A O 1
ATOM 593 N N . ASP A 1 85 ? -13.325 5.750 10.312 1.00 85.69 85 ASP A N 1
ATOM 594 C CA . ASP A 1 85 ? -13.005 4.719 11.312 1.00 85.69 85 ASP A CA 1
ATOM 595 C C . ASP A 1 85 ? -11.483 4.456 11.388 1.00 85.69 85 ASP A C 1
ATOM 597 O O . ASP A 1 85 ? -10.903 3.895 10.447 1.00 85.69 85 ASP A O 1
ATOM 601 N N . PRO A 1 86 ? -10.812 4.767 12.517 1.00 81.56 86 PRO A N 1
ATOM 602 C CA . PRO A 1 86 ? -9.383 4.511 12.696 1.00 81.56 86 PRO A CA 1
ATOM 603 C C . PRO A 1 86 ? -8.975 3.043 12.496 1.00 81.56 86 PRO A C 1
ATOM 605 O O . PRO A 1 86 ? -7.874 2.775 12.000 1.00 81.56 86 PRO A O 1
ATOM 608 N N . ALA A 1 87 ? -9.849 2.087 12.834 1.00 79.81 87 ALA A N 1
ATOM 609 C CA . ALA A 1 87 ? -9.590 0.660 12.648 1.00 79.81 87 ALA A CA 1
ATOM 610 C C . ALA A 1 87 ? -9.594 0.277 11.158 1.00 79.81 87 ALA A C 1
ATOM 612 O O . ALA A 1 87 ? -8.757 -0.506 10.695 1.00 79.81 87 ALA A O 1
ATOM 613 N N . ALA A 1 88 ? -10.501 0.869 10.375 1.00 83.38 88 ALA A N 1
ATOM 614 C CA . ALA A 1 88 ? -10.520 0.725 8.923 1.00 83.38 88 ALA A CA 1
ATOM 615 C C . ALA A 1 88 ? -9.279 1.356 8.276 1.00 83.38 88 ALA A C 1
ATOM 617 O O . ALA A 1 88 ? -8.692 0.750 7.377 1.00 83.38 88 ALA A O 1
ATOM 618 N N . GLY A 1 89 ? -8.819 2.507 8.778 1.00 85.50 89 GLY A N 1
ATOM 619 C CA . GLY A 1 89 ? -7.611 3.175 8.287 1.00 85.50 89 GLY A CA 1
ATOM 620 C C . GLY A 1 89 ? -6.355 2.330 8.514 1.00 85.50 89 GLY A C 1
ATOM 621 O O . GLY A 1 89 ? -5.577 2.090 7.585 1.00 85.50 89 GLY A O 1
ATOM 622 N N . ARG A 1 90 ? -6.197 1.782 9.728 1.00 85.25 90 ARG A N 1
ATOM 623 C CA . ARG A 1 90 ? -5.117 0.832 10.052 1.00 85.25 90 ARG A CA 1
ATOM 624 C C . ARG A 1 90 ? -5.191 -0.435 9.209 1.00 85.25 90 ARG A C 1
ATOM 626 O O . ARG A 1 90 ? -4.163 -0.875 8.695 1.00 85.25 90 ARG A O 1
ATOM 633 N N . GLY A 1 91 ? -6.389 -0.995 9.033 1.00 84.06 91 GLY A N 1
ATOM 634 C CA . GLY A 1 91 ? -6.622 -2.156 8.177 1.00 84.06 91 GLY A CA 1
ATOM 635 C C . GLY A 1 91 ? -6.183 -1.903 6.735 1.00 84.06 91 GLY A C 1
ATOM 636 O O . GLY A 1 91 ? -5.409 -2.685 6.187 1.00 84.06 91 GLY A O 1
ATOM 637 N N . PHE A 1 92 ? -6.596 -0.782 6.142 1.00 87.56 92 PHE A N 1
ATOM 638 C CA . PHE A 1 92 ? -6.191 -0.394 4.791 1.00 87.56 92 PHE A CA 1
ATOM 639 C C . PHE A 1 92 ? -4.673 -0.230 4.661 1.00 87.56 92 PHE A C 1
ATOM 641 O O . PHE A 1 92 ? -4.068 -0.811 3.759 1.00 87.56 92 PHE A O 1
ATOM 648 N N . ALA A 1 93 ? -4.037 0.504 5.578 1.00 85.94 93 ALA A N 1
ATOM 649 C CA . ALA A 1 93 ? -2.591 0.711 5.560 1.00 85.94 93 ALA A CA 1
ATOM 650 C C . ALA A 1 93 ? -1.815 -0.610 5.719 1.00 85.94 93 ALA A C 1
ATOM 652 O O . ALA A 1 93 ? -0.845 -0.854 4.995 1.00 85.94 93 ALA A O 1
ATOM 653 N N . ALA A 1 94 ? -2.279 -1.496 6.608 1.00 85.06 94 ALA A N 1
ATOM 654 C CA . ALA A 1 94 ? -1.717 -2.831 6.777 1.00 85.06 94 ALA A CA 1
ATOM 655 C C . ALA A 1 94 ? -1.829 -3.649 5.488 1.00 85.06 94 ALA A C 1
ATOM 657 O O . ALA A 1 94 ? -0.862 -4.268 5.044 1.00 85.06 94 ALA A O 1
ATOM 658 N N . GLY A 1 95 ? -3.006 -3.600 4.863 1.00 85.88 95 GLY A N 1
ATOM 659 C CA . GLY A 1 95 ? -3.286 -4.250 3.594 1.00 85.88 95 GLY A CA 1
ATOM 660 C C . GLY A 1 95 ? -2.336 -3.761 2.517 1.00 85.88 95 GLY A C 1
ATOM 661 O O . GLY A 1 95 ? -1.692 -4.572 1.867 1.00 85.88 95 GLY A O 1
ATOM 662 N N . LEU A 1 96 ? -2.178 -2.447 2.370 1.00 87.38 96 LEU A N 1
ATOM 663 C CA . LEU A 1 96 ? -1.313 -1.839 1.360 1.00 87.38 96 LEU A CA 1
ATOM 664 C C . LEU A 1 96 ? 0.140 -2.308 1.483 1.00 87.38 96 LEU A C 1
ATOM 666 O O . LEU A 1 96 ? 0.754 -2.683 0.478 1.00 87.38 96 LEU A O 1
ATOM 670 N N . ALA A 1 97 ? 0.672 -2.366 2.704 1.00 85.00 97 ALA A N 1
ATOM 671 C CA . ALA A 1 97 ? 2.007 -2.896 2.952 1.00 85.00 97 ALA A CA 1
ATOM 672 C C . ALA A 1 97 ? 2.102 -4.393 2.589 1.00 85.00 97 ALA A C 1
ATOM 674 O O . ALA A 1 97 ? 2.983 -4.793 1.823 1.00 85.00 97 ALA A O 1
ATOM 675 N N . LEU A 1 98 ? 1.149 -5.212 3.045 1.00 83.00 98 LEU A N 1
ATOM 676 C CA . LEU A 1 98 ? 1.113 -6.651 2.758 1.00 83.00 98 LEU A CA 1
ATOM 677 C C . LEU A 1 98 ? 0.918 -6.964 1.272 1.00 83.00 98 LEU A C 1
ATOM 679 O O . LEU A 1 98 ? 1.542 -7.886 0.761 1.00 83.00 98 LEU A O 1
ATOM 683 N N . GLY A 1 99 ? 0.091 -6.199 0.566 1.00 86.12 99 GLY A N 1
ATOM 684 C CA . GLY A 1 99 ? -0.152 -6.341 -0.868 1.00 86.12 99 GLY A CA 1
ATOM 685 C C . GLY A 1 99 ? 1.085 -6.021 -1.687 1.00 86.12 99 GLY A C 1
ATOM 686 O O . GLY A 1 99 ? 1.439 -6.758 -2.610 1.00 86.12 99 GLY A O 1
ATOM 687 N N . SER A 1 100 ? 1.799 -4.964 -1.289 1.00 84.75 100 SER A N 1
ATOM 688 C CA . SER A 1 100 ? 3.109 -4.670 -1.852 1.00 84.75 100 SER A CA 1
ATOM 689 C C . SER A 1 100 ? 4.045 -5.860 -1.626 1.00 84.75 100 SER A C 1
ATOM 691 O O . SER A 1 100 ? 4.567 -6.409 -2.597 1.00 84.75 100 SER A O 1
ATOM 693 N N . ALA A 1 101 ? 4.221 -6.337 -0.390 1.00 84.56 101 ALA A N 1
ATOM 694 C CA . ALA A 1 101 ? 5.083 -7.486 -0.094 1.00 84.56 101 ALA A CA 1
ATOM 695 C C . ALA A 1 101 ? 4.669 -8.767 -0.849 1.00 84.56 101 ALA A C 1
ATOM 697 O O . ALA A 1 101 ? 5.520 -9.460 -1.410 1.00 84.56 101 ALA A O 1
ATOM 698 N N . GLY A 1 102 ? 3.365 -9.034 -0.945 1.00 82.88 102 GLY A N 1
ATOM 699 C CA . GLY A 1 102 ? 2.781 -10.151 -1.684 1.00 82.88 102 GLY A CA 1
ATOM 700 C C . GLY A 1 102 ? 3.169 -10.142 -3.159 1.00 82.88 102 GLY A C 1
ATOM 701 O O . GLY A 1 102 ? 3.463 -11.192 -3.725 1.00 82.88 102 GLY A O 1
ATOM 702 N N . TYR A 1 103 ? 3.293 -8.961 -3.765 1.00 84.88 103 TYR A N 1
ATOM 703 C CA . TYR A 1 103 ? 3.822 -8.839 -5.119 1.00 84.88 103 TYR A CA 1
ATOM 704 C C . TYR A 1 103 ? 5.263 -9.344 -5.251 1.00 84.88 103 TYR A C 1
ATOM 706 O O . TYR A 1 103 ? 5.583 -10.008 -6.233 1.00 84.88 103 TYR A O 1
ATOM 714 N N . TRP A 1 104 ? 6.150 -9.062 -4.287 1.00 82.88 104 TRP A N 1
ATOM 715 C CA . TRP A 1 104 ? 7.508 -9.621 -4.335 1.00 82.88 104 TRP A CA 1
ATOM 716 C C . TRP A 1 104 ? 7.497 -11.134 -4.185 1.00 82.88 104 TRP A C 1
ATOM 718 O O . TRP A 1 104 ? 8.250 -11.800 -4.887 1.00 82.88 104 TRP A O 1
ATOM 728 N N . LEU A 1 105 ? 6.658 -11.667 -3.296 1.00 81.00 105 LEU A N 1
ATOM 729 C CA . LEU A 1 105 ? 6.539 -13.110 -3.099 1.00 81.00 105 LEU A CA 1
ATOM 730 C C . LEU A 1 105 ? 6.079 -13.810 -4.380 1.00 81.00 105 LEU A C 1
ATOM 732 O O . LEU A 1 105 ? 6.687 -14.801 -4.775 1.00 81.00 105 LEU A O 1
ATOM 736 N N . ALA A 1 106 ? 5.077 -13.254 -5.064 1.00 83.38 106 ALA A N 1
ATOM 737 C CA . ALA A 1 106 ? 4.581 -13.777 -6.336 1.00 83.38 106 ALA A CA 1
ATOM 738 C C . ALA A 1 106 ? 5.626 -13.721 -7.466 1.00 83.38 106 ALA A C 1
ATOM 740 O O . ALA A 1 106 ? 5.544 -14.476 -8.426 1.00 83.38 106 ALA A O 1
ATOM 741 N N . ARG A 1 107 ? 6.608 -12.819 -7.357 1.00 77.62 107 ARG A N 1
ATOM 742 C CA . ARG A 1 107 ? 7.606 -12.508 -8.393 1.00 77.62 107 ARG A CA 1
ATOM 743 C C . ARG A 1 107 ? 9.026 -12.892 -7.972 1.00 77.62 107 ARG A C 1
ATOM 745 O O . ARG A 1 107 ? 9.989 -12.393 -8.548 1.00 77.62 107 ARG A O 1
ATOM 752 N N . ARG A 1 108 ? 9.176 -13.712 -6.928 1.00 70.31 108 ARG A N 1
ATOM 753 C CA . ARG A 1 108 ? 10.483 -14.055 -6.338 1.00 70.31 108 ARG A CA 1
ATOM 754 C C . ARG A 1 108 ? 11.368 -14.877 -7.283 1.00 70.31 108 ARG A C 1
ATOM 756 O O . ARG A 1 108 ? 12.587 -14.820 -7.153 1.00 70.31 108 ARG A O 1
ATOM 763 N N . ASP A 1 109 ? 10.735 -15.593 -8.210 1.00 65.25 109 ASP A N 1
ATOM 764 C CA . ASP A 1 109 ? 11.359 -16.516 -9.159 1.00 65.25 109 ASP A CA 1
ATOM 765 C C . ASP A 1 109 ? 11.575 -15.878 -10.560 1.00 65.25 109 ASP A C 1
ATOM 767 O O . ASP A 1 109 ? 12.039 -16.555 -11.475 1.00 65.25 109 ASP A O 1
ATOM 771 N N . GLU A 1 110 ? 11.285 -14.572 -10.719 1.00 59.12 110 GLU A N 1
ATOM 772 C CA . GLU A 1 110 ? 11.512 -13.753 -11.937 1.00 59.12 110 GLU A CA 1
ATOM 773 C C . GLU A 1 110 ? 12.648 -12.710 -11.797 1.00 59.12 110 GLU A C 1
ATOM 775 O O . GLU A 1 110 ? 13.444 -12.574 -12.754 1.00 59.12 110 GLU A O 1
#

Secondary structure (DSSP, 8-state):
-HHHHHHHHHHHHHHHHHHHHHHHHHHHSS--HHHHHHHHHHHHHHHHHHHHTTTTSGGG-HHHHHHHHHHHHHHHHHHHTT---HHHHHHHHHHHHHHHHHHHHHTTT-

pLDDT: mean 79.74, std 8.71, range [47.56, 92.0]

Sequence (110 aa):
MANAVRAVGAGVECLGGIGLLALSRAVDGEVRAGALAVGFATGYCYRHARAAAGCRRFRGGPGRSLGVTLTWTALGVAVDRSIDDPAAGRGFAAGLALGSAGYWLARRDE

Foldseek 3Di:
DLLVVLVVLLVVLLCLLVVLQVVLCVPVVDAPVVLLQQLLVLLLVLLVQCVVLVVPDCVVCVPSVVVSVVVSVVVLVVVVVVDPDPNSNSSSSSSNSNNNSVNCVVVSVD

Radius of gyration: 14.55 Å; chains: 1; bounding box: 36×28×37 Å

Organism: NCBI:txid425309